Protein AF-A0A445B7C6-F1 (afdb_monomer)

pLDDT: mean 75.5, std 8.48, range [45.09, 89.0]

Radius of gyration: 26.74 Å; Cα contacts (8 Å, |Δi|>4): 20; chains: 1; bounding box: 49×50×54 Å

Mean predicted aligned error: 17.81 Å

Structure (mmCIF, N/CA/C/O backbone):
data_AF-A0A445B7C6-F1
#
_entry.id   AF-A0A445B7C6-F1
#
loop_
_atom_site.group_PDB
_atom_site.id
_atom_site.type_symbol
_atom_site.label_atom_id
_atom_site.label_alt_id
_atom_site.label_comp_id
_atom_site.label_asym_id
_atom_site.label_entity_id
_atom_site.label_seq_id
_atom_site.pdbx_PDB_ins_code
_atom_site.Cartn_x
_atom_site.Cartn_y
_atom_site.Cartn_z
_atom_site.occupancy
_atom_site.B_iso_or_equiv
_atom_site.auth_seq_id
_atom_site.auth_comp_id
_atom_site.auth_asym_id
_atom_site.auth_atom_id
_atom_site.pdbx_PDB_model_num
ATOM 1 N N . MET A 1 1 ? 12.601 20.375 -9.364 1.00 56.47 1 MET A N 1
ATOM 2 C CA . MET A 1 1 ? 12.274 18.930 -9.285 1.00 56.47 1 MET A CA 1
ATOM 3 C C . MET A 1 1 ? 12.973 18.085 -10.353 1.00 56.47 1 MET 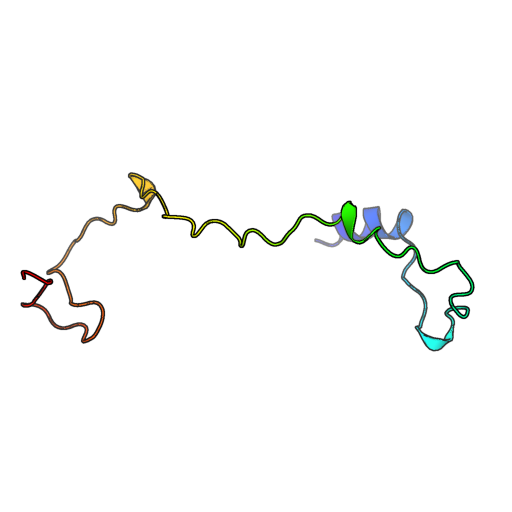A C 1
ATOM 5 O O . MET A 1 1 ? 12.985 16.874 -10.211 1.00 56.47 1 MET A O 1
ATOM 9 N N . GLU A 1 2 ? 13.613 18.674 -11.369 1.00 61.75 2 GLU A N 1
ATOM 10 C CA . GLU A 1 2 ? 14.313 17.915 -12.426 1.00 61.75 2 GLU A CA 1
ATOM 11 C C . GLU A 1 2 ? 15.628 17.255 -11.974 1.00 61.75 2 GLU A C 1
ATOM 13 O O . GLU A 1 2 ? 16.033 16.240 -12.532 1.00 61.75 2 GLU A O 1
ATOM 18 N N . SER A 1 3 ? 16.278 17.792 -10.935 1.00 69.88 3 SER A N 1
ATOM 19 C CA . SER A 1 3 ? 17.581 17.299 -10.455 1.00 69.88 3 SER A CA 1
ATOM 20 C C . SER A 1 3 ? 17.530 15.847 -9.954 1.00 69.88 3 SER A C 1
ATOM 22 O O . SER A 1 3 ? 18.363 15.031 -10.333 1.00 69.88 3 SER A O 1
ATOM 24 N N . ILE A 1 4 ? 16.500 15.486 -9.181 1.00 66.12 4 ILE A N 1
ATOM 25 C CA . ILE A 1 4 ? 16.347 14.129 -8.626 1.00 66.12 4 ILE A CA 1
ATOM 26 C C . ILE A 1 4 ? 16.019 13.119 -9.733 1.00 66.12 4 ILE A C 1
ATOM 28 O O . ILE A 1 4 ? 16.561 12.018 -9.757 1.00 66.12 4 ILE A O 1
ATOM 32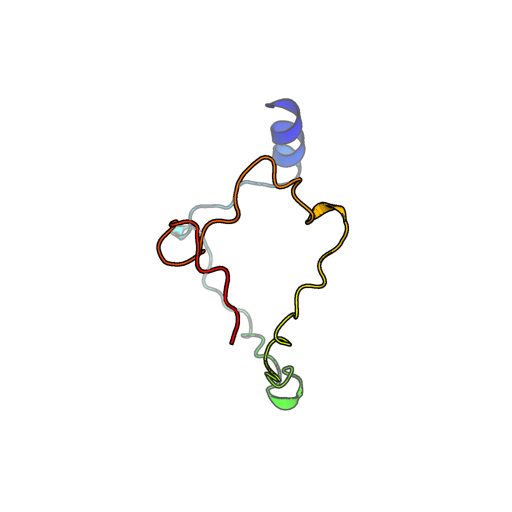 N N . PHE A 1 5 ? 15.163 13.504 -10.681 1.00 66.50 5 PHE A N 1
ATOM 33 C CA . PHE A 1 5 ? 14.767 12.635 -11.787 1.00 66.50 5 PHE A CA 1
ATOM 34 C C . PHE A 1 5 ? 15.956 12.280 -12.692 1.00 66.50 5 PHE A C 1
ATOM 36 O O . PHE A 1 5 ? 16.084 11.136 -13.118 1.00 66.50 5 PHE A O 1
ATOM 43 N N . ASN A 1 6 ? 16.869 13.228 -12.926 1.00 71.44 6 ASN A N 1
ATOM 44 C CA . ASN A 1 6 ? 18.067 12.990 -13.732 1.00 71.44 6 ASN A CA 1
ATOM 45 C C . ASN A 1 6 ? 19.058 12.012 -13.082 1.00 71.44 6 ASN A C 1
ATOM 47 O O . ASN A 1 6 ? 19.696 11.254 -13.809 1.00 71.44 6 ASN A O 1
ATOM 51 N N . ILE A 1 7 ? 19.154 11.976 -11.748 1.00 72.19 7 ILE A N 1
ATOM 52 C CA . ILE A 1 7 ? 20.004 11.009 -11.028 1.00 72.19 7 ILE A CA 1
ATOM 53 C C . ILE A 1 7 ? 19.484 9.586 -11.262 1.00 72.19 7 ILE A C 1
ATOM 55 O O . ILE A 1 7 ? 20.227 8.705 -11.690 1.00 72.19 7 ILE A O 1
ATOM 59 N N . TYR A 1 8 ? 18.178 9.377 -11.087 1.00 71.00 8 TYR A N 1
ATOM 60 C CA . TYR A 1 8 ? 17.572 8.057 -11.268 1.00 71.00 8 TYR A CA 1
ATOM 61 C C . TYR A 1 8 ? 17.475 7.617 -12.730 1.00 71.00 8 TYR A C 1
ATOM 63 O O . TYR A 1 8 ? 17.424 6.421 -13.002 1.00 71.00 8 TYR A O 1
ATOM 71 N N . ARG A 1 9 ? 17.491 8.553 -13.684 1.00 67.62 9 ARG A N 1
ATOM 72 C CA . ARG A 1 9 ? 17.464 8.237 -15.119 1.00 67.62 9 ARG A CA 1
ATOM 73 C C . ARG A 1 9 ? 18.735 7.529 -15.600 1.00 67.62 9 ARG A C 1
ATOM 75 O O . ARG A 1 9 ? 18.678 6.795 -16.582 1.00 67.62 9 ARG A O 1
ATOM 82 N N . VAL A 1 10 ? 19.868 7.753 -14.930 1.00 73.50 10 VAL A N 1
ATOM 83 C CA . VAL A 1 10 ? 21.137 7.066 -15.228 1.00 73.50 10 VAL A CA 1
ATOM 84 C C . VAL A 1 10 ? 21.132 5.646 -14.661 1.00 73.50 10 VAL A C 1
ATOM 86 O O . VAL A 1 10 ? 21.607 4.720 -15.316 1.00 73.50 10 VAL A O 1
ATOM 89 N N . GLU A 1 11 ? 20.574 5.467 -13.464 1.00 77.31 11 GLU A N 1
ATOM 90 C CA . GLU A 1 11 ? 20.567 4.176 -12.766 1.00 77.31 11 GLU A CA 1
ATOM 91 C C . GLU A 1 11 ? 19.487 3.224 -13.289 1.00 77.31 11 GLU A C 1
ATOM 93 O O . GLU A 1 11 ? 19.709 2.016 -13.389 1.00 77.31 11 GLU A O 1
ATOM 98 N N . PHE A 1 12 ? 18.328 3.762 -13.668 1.00 75.62 12 PHE A N 1
ATOM 99 C CA . PHE A 1 12 ? 17.185 2.981 -14.115 1.00 75.62 12 PHE A CA 1
ATOM 100 C C . PHE A 1 12 ? 16.891 3.274 -15.578 1.00 75.62 12 PHE A C 1
ATOM 102 O O . PHE A 1 12 ? 16.385 4.337 -15.945 1.00 75.62 12 PHE A O 1
ATOM 109 N N . ARG A 1 13 ? 17.172 2.286 -16.431 1.00 77.69 13 ARG A N 1
ATOM 110 C CA . ARG A 1 13 ? 16.676 2.311 -17.807 1.00 77.69 13 ARG A CA 1
ATOM 111 C C . ARG A 1 13 ? 15.143 2.298 -17.772 1.00 77.69 13 ARG A C 1
ATOM 113 O O . ARG A 1 13 ? 14.576 1.552 -16.969 1.00 77.69 13 ARG A O 1
ATOM 120 N N . PRO A 1 14 ? 14.472 3.092 -18.622 1.00 78.50 14 PRO A N 1
ATOM 121 C CA . PRO A 1 14 ? 13.024 3.020 -18.738 1.00 78.50 14 PRO A CA 1
ATOM 122 C C . PRO A 1 14 ? 12.611 1.588 -19.094 1.00 78.50 14 PRO A C 1
ATOM 124 O O . PRO A 1 14 ? 13.283 0.915 -19.879 1.00 78.50 14 PRO A O 1
ATOM 127 N N . ILE A 1 15 ? 11.524 1.120 -18.484 1.00 83.19 15 ILE A N 1
ATOM 128 C CA . ILE A 1 15 ? 10.940 -0.184 -18.801 1.00 83.19 15 ILE A CA 1
ATOM 129 C C . ILE A 1 15 ? 10.451 -0.123 -20.256 1.00 83.19 15 ILE A C 1
ATOM 131 O O . ILE A 1 15 ? 9.769 0.831 -20.630 1.00 83.19 15 ILE A O 1
ATOM 135 N N . GLY A 1 16 ? 10.851 -1.102 -21.075 1.00 85.19 16 GLY A N 1
ATOM 136 C CA . GLY A 1 16 ? 10.443 -1.196 -22.483 1.00 85.19 16 GLY A CA 1
ATOM 137 C C . GLY A 1 16 ? 8.941 -1.439 -22.645 1.00 85.19 16 GLY A C 1
ATOM 138 O O . GLY A 1 16 ? 8.262 -1.769 -21.669 1.00 85.19 16 GLY A 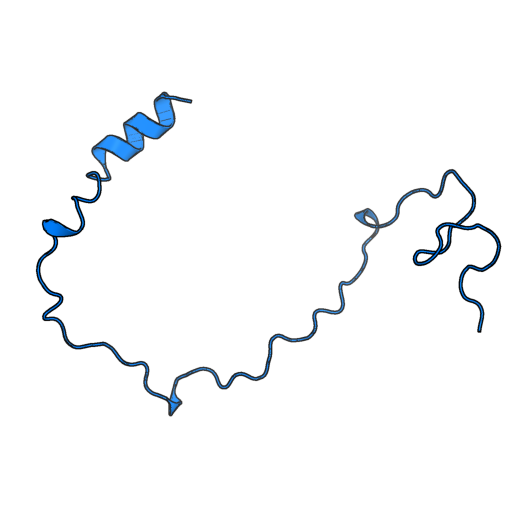O 1
ATOM 139 N N . HIS A 1 17 ? 8.426 -1.293 -23.869 1.00 86.94 17 HIS A N 1
ATOM 140 C CA . HIS A 1 17 ? 7.015 -1.546 -24.166 1.00 86.94 17 HIS A CA 1
ATOM 141 C C . HIS A 1 17 ? 6.656 -3.008 -23.863 1.00 86.94 17 HIS A C 1
ATOM 143 O O . HIS A 1 17 ? 7.501 -3.885 -24.023 1.00 86.94 17 HIS A O 1
ATOM 149 N N . GLU A 1 18 ? 5.425 -3.277 -23.419 1.00 85.31 18 GLU A N 1
ATOM 150 C CA . GLU A 1 18 ? 4.994 -4.631 -23.028 1.00 85.31 18 GLU A CA 1
ATOM 151 C C . GLU A 1 18 ? 5.136 -5.638 -24.182 1.00 85.31 18 GLU A C 1
ATOM 153 O O . GLU A 1 18 ? 5.549 -6.774 -23.959 1.00 85.31 18 GLU A O 1
ATOM 158 N N . ASP A 1 19 ? 4.920 -5.191 -25.424 1.00 88.81 19 ASP A N 1
ATOM 159 C CA . ASP A 1 19 ? 5.105 -6.007 -26.636 1.00 88.81 19 ASP A CA 1
ATOM 160 C C . ASP A 1 19 ? 6.563 -6.447 -26.873 1.00 88.81 19 ASP A C 1
ATOM 162 O O . ASP A 1 19 ? 6.800 -7.458 -27.533 1.00 88.81 19 ASP A O 1
ATOM 166 N N . ASP A 1 20 ? 7.545 -5.719 -26.327 1.00 88.56 20 ASP A N 1
ATOM 167 C CA . ASP A 1 20 ? 8.969 -6.062 -26.436 1.00 88.56 20 ASP A CA 1
ATOM 168 C C . ASP A 1 20 ? 9.401 -7.085 -25.368 1.00 88.56 20 ASP A C 1
ATOM 170 O O . ASP A 1 20 ? 10.552 -7.542 -25.348 1.00 88.56 20 ASP A O 1
ATOM 174 N N . TRP A 1 21 ? 8.520 -7.423 -24.420 1.00 89.00 21 TRP A N 1
ATOM 175 C CA . TRP A 1 21 ? 8.866 -8.312 -23.319 1.00 89.00 21 TRP A CA 1
ATOM 176 C C . TRP A 1 21 ? 8.903 -9.760 -23.804 1.00 89.00 21 TRP A C 1
ATOM 178 O O . TRP A 1 21 ? 7.962 -10.285 -24.396 1.00 89.00 21 TRP A O 1
ATOM 188 N N . GLN A 1 22 ? 9.998 -10.457 -23.505 1.00 87.38 22 GLN A N 1
ATOM 189 C CA . GLN A 1 22 ? 10.077 -11.892 -23.766 1.00 87.38 22 GLN A CA 1
ATOM 190 C C . GLN A 1 22 ? 9.037 -12.642 -22.930 1.00 87.38 22 GLN A C 1
ATOM 192 O O . GLN A 1 22 ? 8.789 -12.301 -21.769 1.00 87.38 22 GLN A O 1
ATOM 197 N N . SER A 1 23 ? 8.487 -13.721 -23.489 1.00 86.75 23 SER A N 1
ATOM 198 C CA . SER A 1 23 ? 7.603 -14.616 -22.748 1.00 86.75 23 SER A CA 1
ATOM 199 C C . SER A 1 23 ? 8.290 -15.105 -21.470 1.00 86.75 23 SER A C 1
ATOM 201 O O . SER A 1 23 ? 9.441 -15.558 -21.481 1.00 86.75 23 SER A O 1
ATOM 203 N N . TYR A 1 24 ? 7.590 -15.014 -20.339 1.00 84.94 24 TYR A N 1
ATOM 204 C CA . TYR A 1 24 ? 8.121 -15.456 -19.055 1.00 84.94 24 TYR A CA 1
ATOM 205 C C . TYR A 1 24 ? 8.283 -16.986 -19.039 1.00 84.94 24 TYR A C 1
ATOM 207 O O . TYR A 1 24 ? 7.357 -17.723 -18.717 1.00 84.94 24 TYR A O 1
ATOM 215 N N . ASN A 1 25 ? 9.485 -17.467 -19.361 1.00 83.81 25 ASN A N 1
ATOM 216 C CA . ASN A 1 25 ? 9.804 -18.901 -19.422 1.00 83.81 25 ASN A CA 1
ATOM 217 C C . ASN A 1 25 ? 10.424 -19.439 -18.119 1.00 83.81 25 ASN A C 1
ATOM 219 O O . ASN A 1 25 ? 10.980 -20.537 -18.087 1.00 83.81 25 ASN A O 1
ATOM 223 N N . ARG A 1 26 ? 10.394 -18.658 -17.033 1.00 85.94 26 ARG A N 1
ATOM 224 C CA . ARG A 1 26 ? 10.979 -19.069 -15.751 1.00 85.94 26 ARG A CA 1
ATOM 225 C C . ARG A 1 26 ? 9.988 -19.926 -14.956 1.00 85.94 26 ARG A C 1
ATOM 227 O O . ARG A 1 26 ? 8.777 -19.737 -15.077 1.00 85.94 26 ARG A O 1
ATOM 234 N N . PRO A 1 27 ? 10.475 -20.842 -14.099 1.00 83.19 27 PRO A N 1
ATOM 235 C CA . PRO A 1 27 ? 9.606 -21.597 -13.209 1.00 83.19 27 PRO A CA 1
ATOM 236 C C . PRO A 1 27 ? 8.777 -20.643 -12.351 1.00 83.19 27 PRO A C 1
ATOM 238 O O . PRO A 1 27 ? 9.327 -19.787 -11.657 1.00 83.19 27 PRO A O 1
ATOM 241 N N . CYS A 1 28 ? 7.454 -20.800 -12.377 1.00 80.75 28 CYS A N 1
ATOM 242 C CA . CYS A 1 28 ? 6.583 -20.064 -11.475 1.00 80.75 28 CYS A CA 1
ATOM 243 C C . CYS A 1 28 ? 6.934 -20.462 -10.033 1.00 80.75 28 CYS A C 1
ATOM 245 O O . CYS A 1 28 ? 6.670 -21.590 -9.603 1.00 80.75 28 CYS A O 1
ATOM 247 N N . ILE A 1 29 ? 7.558 -19.549 -9.284 1.00 81.44 29 ILE A N 1
ATOM 248 C CA . ILE A 1 29 ? 7.876 -19.759 -7.871 1.00 81.44 29 ILE A CA 1
ATOM 249 C C . ILE A 1 29 ? 6.563 -19.672 -7.095 1.00 81.44 29 ILE A C 1
ATOM 251 O O . ILE A 1 29 ? 6.149 -18.610 -6.636 1.00 81.44 29 ILE A O 1
ATOM 255 N N . ARG A 1 30 ? 5.877 -20.806 -6.960 1.00 78.94 30 ARG A N 1
ATOM 256 C CA . ARG A 1 30 ? 4.703 -20.907 -6.096 1.00 78.94 30 ARG A CA 1
ATOM 257 C C . ARG A 1 30 ? 5.163 -20.986 -4.640 1.00 78.94 30 ARG A C 1
ATOM 259 O O . ARG A 1 30 ? 5.909 -21.909 -4.295 1.00 78.94 30 ARG A O 1
ATOM 266 N N . PRO A 1 31 ? 4.706 -20.082 -3.757 1.00 79.38 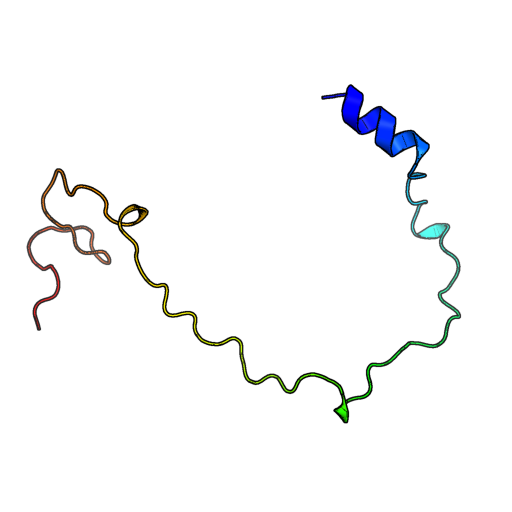31 PRO A N 1
ATOM 267 C CA . PRO A 1 31 ? 4.942 -20.226 -2.330 1.00 79.38 31 PRO A CA 1
ATOM 268 C C . PRO A 1 31 ? 4.420 -21.584 -1.852 1.00 79.38 31 PRO A C 1
ATOM 270 O O . PRO A 1 31 ? 3.323 -22.014 -2.217 1.00 79.38 31 PRO A O 1
ATOM 273 N N . LYS A 1 32 ? 5.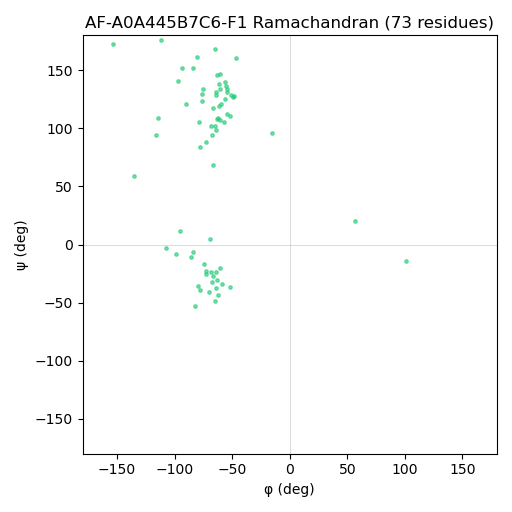198 -22.281 -1.021 1.00 83.25 32 LYS A N 1
ATOM 274 C CA . LYS A 1 32 ? 4.742 -23.520 -0.382 1.00 83.25 32 LYS A CA 1
ATOM 275 C C . LYS A 1 32 ? 3.539 -23.180 0.496 1.00 83.25 32 LYS A C 1
ATOM 277 O O . LYS A 1 32 ? 3.700 -22.438 1.458 1.00 83.25 32 LYS A O 1
ATOM 282 N N . LEU A 1 33 ? 2.371 -23.761 0.217 1.00 77.25 33 LEU A N 1
ATOM 283 C CA . LEU A 1 33 ? 1.125 -23.480 0.953 1.00 77.25 33 LEU A CA 1
ATOM 284 C C . LEU A 1 33 ? 1.287 -23.612 2.480 1.00 77.25 33 LEU A C 1
ATOM 286 O O . LEU A 1 33 ? 0.767 -22.796 3.224 1.00 77.25 33 LEU A O 1
ATOM 290 N N . ARG A 1 34 ? 2.092 -24.576 2.949 1.00 80.69 34 ARG A N 1
ATOM 291 C CA . ARG A 1 34 ? 2.407 -24.772 4.381 1.00 80.69 34 ARG A CA 1
ATOM 292 C C . ARG A 1 34 ? 3.272 -23.672 5.014 1.00 80.69 34 ARG A C 1
ATOM 294 O O . ARG A 1 34 ? 3.309 -23.545 6.227 1.00 80.69 34 ARG A O 1
ATOM 301 N N . MET A 1 35 ? 4.040 -22.956 4.193 1.00 78.94 35 MET A N 1
ATOM 302 C CA . MET A 1 35 ? 4.894 -21.833 4.596 1.00 78.94 35 MET A CA 1
ATOM 303 C C . MET A 1 35 ? 4.212 -20.492 4.324 1.00 78.94 35 MET A C 1
ATOM 305 O O . MET A 1 35 ? 4.727 -19.453 4.733 1.00 78.94 35 MET A O 1
ATOM 309 N N . MET A 1 36 ? 3.064 -20.487 3.635 1.00 79.12 36 MET A N 1
ATOM 310 C CA . MET A 1 36 ? 2.241 -19.293 3.579 1.00 79.12 36 MET A CA 1
ATOM 311 C C 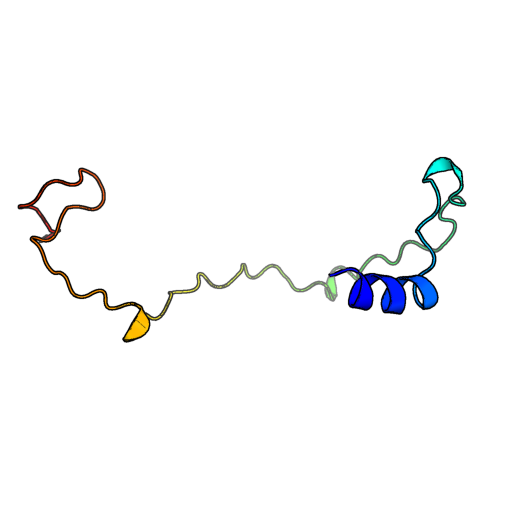. MET A 1 36 ? 1.751 -19.007 4.988 1.00 79.12 36 MET A C 1
ATOM 313 O O . MET A 1 36 ? 1.233 -19.884 5.680 1.00 79.12 36 MET A O 1
ATOM 317 N N . ARG A 1 37 ? 1.909 -17.752 5.406 1.00 73.44 37 ARG A N 1
ATOM 318 C CA . ARG A 1 37 ? 1.281 -17.260 6.623 1.00 73.44 37 ARG A CA 1
ATOM 319 C C . ARG A 1 37 ? -0.213 -17.555 6.499 1.00 73.44 37 ARG A C 1
ATOM 321 O O . ARG A 1 37 ? -0.881 -16.980 5.639 1.00 73.44 37 ARG A O 1
ATOM 328 N N . MET A 1 38 ? -0.722 -18.466 7.329 1.00 70.88 38 MET A N 1
ATOM 329 C CA . MET A 1 38 ? -2.160 -18.642 7.506 1.00 70.88 38 MET A CA 1
ATOM 330 C C . MET A 1 38 ? -2.735 -17.247 7.739 1.00 70.88 38 MET A C 1
ATOM 332 O O . MET A 1 38 ? -2.206 -16.512 8.579 1.00 70.88 38 MET A O 1
ATOM 336 N N . LYS A 1 39 ? -3.767 -16.853 6.983 1.00 65.25 39 LYS A N 1
ATOM 337 C CA . LYS A 1 39 ? -4.488 -15.595 7.207 1.00 65.25 39 LYS A CA 1
ATOM 338 C C . LYS A 1 39 ? -5.225 -15.681 8.552 1.00 65.25 39 LYS A C 1
ATOM 340 O O . LYS A 1 39 ? -6.447 -15.703 8.596 1.00 65.25 39 LYS A O 1
ATOM 345 N N . LYS A 1 40 ? -4.504 -15.707 9.677 1.00 63.38 40 LYS A N 1
ATOM 346 C CA . LYS A 1 40 ? -5.006 -15.073 10.891 1.00 63.38 40 LYS A CA 1
ATOM 347 C C . LYS A 1 40 ? -5.134 -13.623 10.451 1.00 63.38 40 LYS A C 1
ATOM 349 O O . LYS A 1 40 ? -4.119 -13.025 10.091 1.00 63.38 40 LYS A O 1
ATOM 354 N N . GLY A 1 41 ? -6.373 -13.171 10.258 1.00 67.25 41 GLY A N 1
ATOM 355 C CA . GLY A 1 41 ? -6.668 -11.871 9.668 1.00 67.25 41 GLY A CA 1
ATOM 356 C C . GLY A 1 41 ? -5.823 -10.769 10.298 1.00 67.25 41 GLY A C 1
ATOM 357 O O . GLY A 1 41 ? -5.274 -10.934 11.391 1.00 67.25 41 GLY A O 1
ATOM 358 N N . GLN A 1 42 ? -5.704 -9.643 9.597 1.00 70.50 42 GLN A N 1
ATOM 359 C CA . GLN A 1 42 ? -5.100 -8.461 10.192 1.00 70.50 42 GLN A CA 1
ATOM 360 C C . GLN A 1 42 ? -5.759 -8.235 11.559 1.00 70.50 42 GLN A C 1
ATOM 362 O O . GLN A 1 42 ? -6.993 -8.246 11.626 1.00 70.50 42 GLN A O 1
ATOM 367 N N . PRO A 1 43 ? -4.981 -8.107 12.649 1.00 67.44 43 PRO A N 1
ATOM 368 C CA . PRO A 1 43 ? -5.554 -7.716 13.922 1.00 67.44 43 PRO A CA 1
ATOM 369 C C . PRO A 1 43 ? -6.388 -6.469 13.664 1.00 67.44 43 PRO A C 1
ATOM 371 O O . PRO A 1 43 ? -5.891 -5.540 13.021 1.00 67.44 43 PRO A O 1
ATOM 374 N N . VAL A 1 44 ? -7.649 -6.461 14.101 1.00 67.00 44 VAL A N 1
ATOM 375 C CA . VAL A 1 44 ? -8.431 -5.225 14.109 1.00 67.00 44 VAL A CA 1
ATOM 376 C C . VAL A 1 44 ? -7.617 -4.262 14.954 1.00 67.00 44 VAL A C 1
ATOM 378 O O . VAL A 1 44 ? -7.489 -4.451 16.162 1.00 67.00 44 VAL A O 1
ATOM 381 N N . SER A 1 45 ? -6.966 -3.298 14.309 1.00 70.62 45 SER A N 1
ATOM 382 C CA . SER A 1 45 ? -6.177 -2.317 15.021 1.00 70.62 45 SER A CA 1
ATOM 383 C C . SER A 1 45 ? -7.163 -1.457 15.799 1.00 70.62 45 SER A C 1
ATOM 385 O O . SER A 1 45 ? -7.848 -0.594 15.252 1.00 70.62 45 SER A O 1
ATOM 387 N N . SER A 1 46 ? -7.272 -1.707 17.102 1.00 74.19 46 SER A N 1
ATOM 388 C CA . SER A 1 46 ? -7.826 -0.719 18.012 1.00 74.19 46 SER A CA 1
ATOM 389 C C . SER A 1 46 ? -6.854 0.452 17.993 1.00 74.19 46 SER A C 1
ATOM 391 O O . SER A 1 46 ? -5.753 0.376 18.537 1.00 74.19 46 SER A O 1
ATOM 393 N N . ARG A 1 47 ? -7.213 1.509 17.266 1.00 77.31 47 ARG A N 1
ATOM 394 C CA . ARG A 1 47 ? -6.399 2.717 17.203 1.00 77.31 47 ARG A CA 1
ATOM 395 C C . ARG A 1 47 ? -6.325 3.321 18.608 1.00 77.31 47 ARG A C 1
ATOM 397 O O . ARG A 1 47 ? -7.317 3.872 19.082 1.00 77.31 47 ARG A O 1
ATOM 404 N N . ASN A 1 48 ? -5.167 3.219 19.258 1.00 78.12 48 ASN A N 1
ATOM 405 C CA . ASN A 1 48 ? -4.897 3.941 20.499 1.00 78.12 48 ASN A CA 1
ATOM 406 C C . ASN A 1 48 ? -4.856 5.434 20.169 1.00 78.12 48 ASN A C 1
ATOM 408 O O . ASN A 1 48 ? -4.044 5.854 19.344 1.00 78.12 48 ASN A O 1
ATOM 412 N N . ARG A 1 49 ? -5.768 6.215 20.755 1.00 79.88 49 ARG A N 1
ATOM 413 C CA . ARG A 1 49 ? -5.747 7.674 20.618 1.00 79.88 49 ARG A CA 1
ATOM 414 C C . ARG A 1 49 ? -4.630 8.232 21.490 1.00 79.88 49 ARG A C 1
ATOM 416 O O . ARG A 1 49 ? -4.495 7.801 22.634 1.00 79.88 49 ARG A O 1
ATOM 423 N N . ASN A 1 50 ? -3.837 9.147 20.951 1.00 83.44 50 ASN A N 1
ATOM 424 C CA . ASN A 1 50 ? -2.868 9.921 21.724 1.00 83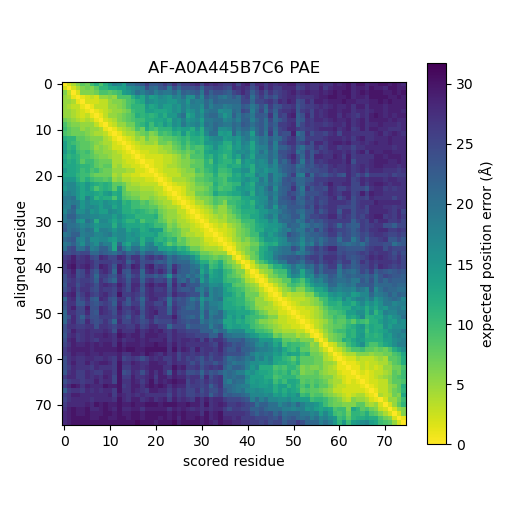.44 50 ASN A CA 1
ATOM 425 C C . ASN A 1 50 ? -3.306 11.393 21.787 1.00 83.44 50 ASN A C 1
ATOM 427 O O . ASN A 1 50 ? -4.283 11.776 21.155 1.00 83.44 50 ASN A O 1
ATOM 431 N N . ASN A 1 51 ? -2.573 12.225 22.524 1.00 81.81 51 ASN A N 1
ATOM 432 C CA . ASN A 1 51 ? -2.901 13.646 22.690 1.00 81.81 51 ASN A CA 1
ATOM 433 C C . ASN A 1 51 ? -2.901 14.434 21.355 1.00 81.81 51 ASN A C 1
ATOM 435 O O . ASN A 1 51 ? -3.533 15.471 21.243 1.00 81.81 51 ASN A O 1
ATOM 439 N N . MET A 1 52 ? -2.249 13.936 20.293 1.00 85.00 52 MET A N 1
ATOM 440 C CA . MET A 1 52 ? -2.337 14.571 18.965 1.00 85.00 52 MET A CA 1
ATOM 441 C C . MET A 1 52 ? -3.687 14.324 18.274 1.00 85.00 52 MET A C 1
ATOM 443 O O . MET A 1 52 ? -4.020 15.007 17.309 1.00 85.00 52 MET A O 1
ATOM 447 N N . ASP A 1 53 ? -4.459 13.339 18.738 1.00 78.69 53 ASP A N 1
ATOM 448 C CA . ASP A 1 53 ? -5.833 13.092 18.297 1.00 78.69 53 ASP A CA 1
ATOM 449 C C . ASP A 1 53 ? -6.870 13.916 19.062 1.00 78.69 53 ASP A C 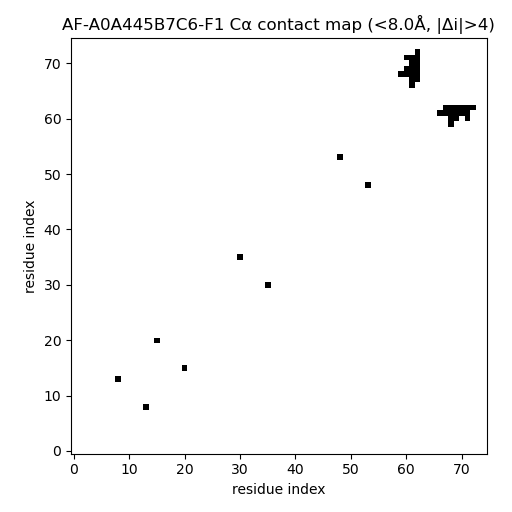1
ATOM 451 O O . ASP A 1 53 ? -8.049 13.921 18.679 1.00 78.69 53 ASP A O 1
ATOM 455 N N . ASP A 1 54 ? -6.453 14.562 20.151 1.00 78.12 54 ASP A N 1
ATOM 456 C CA . ASP A 1 54 ? -7.311 15.424 20.939 1.00 78.12 54 ASP A CA 1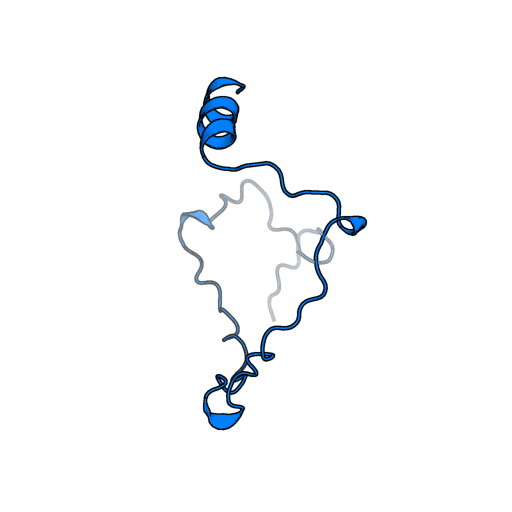
ATOM 457 C C . ASP A 1 54 ? -7.430 16.764 20.215 1.00 78.12 54 ASP A C 1
ATOM 459 O O . ASP A 1 54 ? -6.515 17.577 20.138 1.00 78.12 54 ASP A O 1
ATOM 463 N N . VAL A 1 55 ? -8.593 16.964 19.603 1.00 76.31 55 VAL A N 1
ATOM 464 C CA . VAL A 1 55 ? -8.959 18.238 18.991 1.00 76.31 55 VAL A CA 1
ATOM 465 C C . VAL A 1 55 ? -9.668 19.063 20.053 1.00 76.31 55 VAL A C 1
ATOM 467 O O . VAL A 1 55 ? -10.720 18.639 20.538 1.00 76.31 55 VAL A O 1
ATOM 470 N N . GLU A 1 56 ? -9.138 20.246 20.366 1.00 70.56 56 GLU A N 1
ATOM 471 C CA . GLU A 1 56 ? -9.802 21.240 21.213 1.00 70.56 56 GLU A CA 1
ATOM 472 C C . GLU A 1 56 ? -11.213 21.500 20.678 1.00 70.56 56 GLU A C 1
ATOM 474 O O . GLU A 1 56 ? -11.411 22.020 19.577 1.00 70.56 56 GLU A O 1
ATOM 479 N N . HIS A 1 57 ? -12.227 21.061 21.421 1.00 66.56 57 HIS A N 1
ATOM 480 C CA . HIS A 1 57 ? -13.616 21.235 21.019 1.00 66.56 57 HIS A CA 1
ATOM 481 C C . HIS A 1 57 ? -14.033 22.674 21.302 1.00 66.56 57 HIS A C 1
ATOM 483 O O . HIS A 1 57 ? -14.651 22.969 22.319 1.00 66.56 57 HIS A O 1
ATOM 489 N N . THR A 1 58 ? -13.722 23.577 20.376 1.00 63.94 58 THR A N 1
ATOM 490 C CA . THR A 1 58 ? -14.074 25.003 20.467 1.00 63.94 58 THR A CA 1
ATOM 491 C C . THR A 1 58 ? -15.588 25.260 20.320 1.00 63.94 58 THR A C 1
ATOM 493 O O . THR A 1 58 ? -16.020 26.406 20.290 1.00 63.94 58 THR A O 1
ATOM 496 N N . GLY A 1 59 ? -16.418 24.212 20.225 1.00 70.44 59 GLY A N 1
ATOM 497 C CA . GLY A 1 59 ? -17.873 24.311 20.105 1.00 70.44 59 GLY A CA 1
ATOM 498 C C . GLY A 1 59 ? -18.611 23.081 20.637 1.00 70.44 59 GLY A C 1
ATOM 499 O O . GLY A 1 59 ? -18.008 22.061 20.980 1.00 70.44 59 GLY A O 1
ATOM 500 N N . GLU A 1 60 ? -19.941 23.177 20.705 1.00 74.75 60 GLU A N 1
ATOM 501 C CA . GLU A 1 60 ? -20.811 22.097 21.180 1.00 74.75 60 GLU A CA 1
ATOM 502 C C . GLU A 1 60 ? -20.575 20.789 20.407 1.00 74.75 60 GLU A C 1
ATOM 504 O O . GLU A 1 60 ? -20.529 20.765 19.172 1.00 74.75 60 GLU A O 1
ATOM 509 N N . LYS A 1 61 ? -20.455 19.669 21.133 1.00 72.81 61 LYS A N 1
ATOM 510 C CA . LYS A 1 61 ? -20.264 18.347 20.524 1.00 72.81 61 LYS A CA 1
ATOM 511 C C . LYS A 1 61 ? -21.449 18.009 19.612 1.00 72.81 61 LYS A C 1
ATOM 513 O O . LYS A 1 61 ? -22.592 17.919 20.060 1.00 72.81 61 LYS A O 1
ATOM 518 N N . ARG A 1 62 ? -21.163 17.766 18.330 1.00 77.25 62 ARG A N 1
ATOM 519 C CA . ARG A 1 62 ? -22.151 17.370 17.313 1.00 77.25 62 ARG A CA 1
ATOM 520 C C . ARG A 1 62 ? -22.146 15.852 17.140 1.00 77.25 62 ARG A C 1
ATOM 522 O O . ARG A 1 62 ? -21.091 15.221 17.128 1.00 77.25 62 ARG A O 1
ATOM 529 N N . CYS A 1 63 ? -23.320 15.253 16.975 1.00 79.88 63 CYS A N 1
ATOM 530 C CA . CYS A 1 63 ? -23.452 13.829 16.683 1.00 79.88 63 CYS A CA 1
ATOM 531 C C . CYS A 1 63 ? -22.758 13.474 15.356 1.00 79.88 63 CYS A C 1
ATOM 533 O O . CYS A 1 63 ? -22.964 14.144 14.346 1.00 79.88 63 CYS A O 1
ATOM 535 N N . ARG A 1 64 ? -21.969 12.391 15.317 1.00 75.62 64 ARG A N 1
ATOM 536 C CA . ARG A 1 64 ? -21.270 11.963 14.088 1.00 75.62 64 ARG A CA 1
ATOM 537 C C . ARG A 1 64 ? -22.234 11.579 12.959 1.00 75.62 64 ARG A C 1
ATOM 539 O O . ARG A 1 64 ? -21.877 11.729 11.795 1.00 75.62 64 ARG A O 1
ATOM 546 N N . LEU A 1 65 ? -23.421 11.076 13.304 1.00 77.56 65 LEU A N 1
ATOM 547 C CA . LEU A 1 65 ? -24.401 10.580 12.336 1.00 77.56 65 LEU A CA 1
ATOM 548 C C . LEU A 1 65 ? -25.236 11.714 11.736 1.00 77.56 65 LEU A C 1
ATOM 550 O O . LEU A 1 65 ? -25.277 11.855 10.521 1.00 77.56 65 LEU A O 1
ATOM 554 N N . CYS A 1 66 ? -25.858 12.550 12.569 1.00 85.62 66 CYS A N 1
ATOM 555 C CA . CYS A 1 66 ? -26.778 13.591 12.092 1.00 85.62 66 CYS A CA 1
ATOM 556 C C . CYS A 1 66 ? -26.220 15.021 12.181 1.00 85.62 66 CYS A C 1
ATOM 558 O O . CYS A 1 66 ? -26.887 15.964 11.769 1.00 85.62 66 CYS A O 1
ATOM 560 N N . ARG A 1 67 ? -25.011 15.214 12.727 1.00 77.62 67 ARG A N 1
ATOM 561 C CA . ARG A 1 67 ? -24.356 16.524 12.914 1.00 77.62 67 ARG A CA 1
ATOM 562 C C . ARG A 1 67 ? -25.170 17.535 13.734 1.00 77.62 67 ARG A C 1
ATOM 564 O O . ARG A 1 67 ? -24.888 18.732 13.675 1.00 77.62 67 ARG A O 1
ATOM 571 N N . GLN A 1 68 ? -26.140 17.083 14.523 1.00 80.00 68 GLN A N 1
ATOM 572 C CA . GLN A 1 68 ? -26.897 17.922 15.455 1.00 80.00 68 GLN A CA 1
ATOM 573 C C . GLN A 1 68 ? -26.275 17.886 16.854 1.00 80.00 68 GLN A C 1
ATOM 575 O O . GLN A 1 68 ? -25.625 16.905 17.230 1.00 80.00 68 GLN A O 1
ATOM 580 N N . THR A 1 69 ? -26.448 18.967 17.609 1.00 78.94 69 THR A N 1
ATOM 581 C CA . THR A 1 69 ? -26.082 19.047 19.028 1.00 78.94 69 THR A CA 1
ATOM 582 C C . THR A 1 69 ? -27.178 18.389 19.884 1.00 78.94 69 THR A C 1
ATOM 584 O O . THR A 1 69 ? -28.278 18.119 19.402 1.00 78.94 69 THR A O 1
ATOM 587 N N . GLY A 1 70 ? -26.872 18.030 21.135 1.00 75.25 70 GLY A N 1
ATOM 588 C CA . GLY A 1 70 ? -27.879 17.567 22.109 1.00 75.25 70 GLY A CA 1
ATOM 589 C C . GLY A 1 70 ? -27.989 16.055 22.357 1.00 75.25 70 GLY A C 1
ATOM 590 O O . GLY A 1 70 ? -28.544 15.661 23.375 1.00 75.25 70 GLY A O 1
ATOM 591 N N . HIS A 1 71 ? -27.412 15.188 21.518 1.00 75.00 71 HIS A N 1
ATOM 592 C CA . HIS A 1 71 ? -27.387 13.735 21.776 1.00 75.00 71 HIS A CA 1
ATOM 593 C C . HIS A 1 71 ? -26.010 13.125 21.499 1.00 75.00 71 HIS A C 1
ATOM 595 O O . HIS A 1 71 ? -25.817 12.204 20.704 1.00 75.00 71 HIS A O 1
ATOM 601 N N . THR A 1 72 ? -24.995 13.627 22.194 1.00 64.69 72 THR A N 1
ATOM 602 C CA . THR A 1 72 ? -23.766 12.856 22.387 1.00 64.69 72 THR A CA 1
ATOM 603 C C . THR A 1 72 ? -24.099 11.622 23.211 1.00 64.69 72 THR A C 1
ATOM 605 O O . THR A 1 72 ? -24.247 11.717 24.424 1.00 64.69 72 THR A O 1
ATOM 608 N N . ARG A 1 73 ? -24.281 10.500 22.507 1.00 58.69 73 ARG A N 1
ATOM 609 C CA . ARG A 1 73 ? -24.585 9.150 22.996 1.00 58.69 73 ARG A CA 1
ATOM 610 C C . ARG A 1 73 ? -24.332 8.966 24.503 1.00 58.69 73 ARG A C 1
ATOM 612 O O . ARG A 1 73 ? -23.215 8.668 24.915 1.00 58.69 73 ARG A O 1
ATOM 619 N N . LYS A 1 74 ? -25.399 9.111 25.292 1.00 59.34 74 LYS A N 1
ATOM 620 C CA . LYS A 1 74 ? -25.552 8.518 26.623 1.00 59.34 74 LYS A CA 1
ATOM 621 C C . LYS A 1 74 ? -26.724 7.549 26.552 1.00 59.34 74 LYS A C 1
ATOM 623 O O . LYS A 1 74 ? -27.874 7.956 26.648 1.00 59.34 74 LYS A O 1
ATOM 628 N N . THR A 1 75 ? -26.398 6.293 26.301 1.00 45.09 75 THR A N 1
ATOM 629 C CA . THR A 1 75 ? -27.016 5.128 26.943 1.00 45.09 75 THR A CA 1
ATOM 630 C C . THR A 1 75 ? -25.874 4.179 27.251 1.00 45.09 75 THR A C 1
ATOM 632 O O . THR A 1 75 ? -24.952 4.093 26.400 1.00 45.09 75 THR A O 1
#

Foldseek 3Di:
DVPVVVVVCVVDPPDDDPVPDDDPPDPDPDPDPVPPDDCPDDPPPPDDDDVVNDDDCPDADADPPPRHHDCPDDD

Sequence (75 aa):
MESIFNIYRVEFRPIGHEDDWQSYNRPCIRPKLRMMRMKKGQPVSSRNRNNMDDVEHTGEKRCRLCRQTGHTRKT

Secondary structure (DSSP, 8-state):
-HHHHHHHHHHSPPPPPGGGSPP--S---PPPGGGS----PPP-------GGG-----SPPPPTTT--SS-----

Organism: Arachis hypogaea (NCBI:txid3818)

Solvent-accessible surface area (backbone atoms only — not comparable to full-atom values): 5471 Å² total; per-residue (Å²): 122,67,72,66,55,56,57,50,53,74,77,45,73,79,83,73,61,76,88,75,55,76,80,85,82,66,83,81,86,69,78,56,74,90,74,48,79,72,80,73,63,80,73,83,75,77,78,78,80,53,78,89,69,60,69,85,72,91,58,82,68,50,24,90,87,79,65,43,67,90,61,70,85,84,128